Protein AF-A0A7X0EGM4-F1 (afdb_monomer)

Mean predicted aligned error: 14.32 Å

pLDDT: mean 76.27, std 19.51, range [39.81, 96.75]

Solvent-accessible surface area (backbone atoms only — not comparable to full-atom values): 5639 Å² total; per-residue (Å²): 141,80,85,80,81,86,80,82,84,81,83,78,82,91,75,76,80,75,77,66,84,63,77,79,65,73,75,79,68,59,45,75,42,64,55,96,90,38,68,36,27,39,33,33,81,39,102,86,30,25,31,29,39,46,69,28,84,62,30,47,89,47,43,75,40,71,25,79,38,70,68,54,46,45,52,53,43,52,48,38,53,55,54,55,59,71,74,77,114

Nearest PDB structures (foldseek):
  7cma-assembly1_C-2  TM=3.069E-01  e=2.344E+00  African swine fever virus Georgia 2007/1
  5oqi-assembly2_B  TM=3.746E-01  e=3.257E+00  Mus musculus

Radius of gyration: 24.14 Å; Cα contacts (8 Å, |Δi|>4): 109; chains: 1; bounding box: 60×68×32 Å

Structure (mmCIF, N/CA/C/O backbone):
data_AF-A0A7X0EGM4-F1
#
_entry.id   AF-A0A7X0EGM4-F1
#
loop_
_atom_site.group_PDB
_atom_site.id
_atom_site.type_symbol
_atom_site.label_atom_id
_atom_site.label_alt_id
_atom_site.label_comp_id
_atom_site.label_asym_id
_atom_site.label_entity_id
_atom_site.label_seq_id
_atom_site.pdbx_PDB_ins_code
_atom_site.Cartn_x
_atom_site.Cartn_y
_atom_site.Cartn_z
_atom_site.occupancy
_atom_site.B_iso_or_equiv
_atom_site.auth_seq_id
_atom_site.auth_comp_id
_atom_site.auth_asym_id
_atom_site.auth_atom_id
_atom_site.pdbx_PDB_model_num
ATOM 1 N N . MET A 1 1 ? 42.474 -57.527 3.957 1.00 48.41 1 MET A N 1
ATOM 2 C CA . MET A 1 1 ? 41.110 -56.958 3.958 1.00 48.41 1 MET A CA 1
ATOM 3 C C . MET A 1 1 ? 40.938 -56.212 5.272 1.00 48.41 1 MET A C 1
ATOM 5 O O . MET A 1 1 ? 40.672 -56.840 6.285 1.00 48.41 1 MET A O 1
ATOM 9 N N . GLY A 1 2 ? 41.258 -54.916 5.287 1.00 55.53 2 GLY A N 1
ATOM 10 C CA . GLY A 1 2 ? 41.219 -54.075 6.487 1.00 55.53 2 GLY A CA 1
ATOM 11 C C . GLY A 1 2 ? 40.029 -53.130 6.405 1.00 55.53 2 GLY A C 1
ATOM 12 O O . GLY A 1 2 ? 39.936 -52.349 5.461 1.00 55.53 2 GLY A O 1
ATOM 13 N N . GLN A 1 3 ? 39.104 -53.244 7.353 1.00 56.00 3 GLN A N 1
ATOM 14 C CA . GLN A 1 3 ? 37.948 -52.358 7.454 1.00 56.00 3 GLN A CA 1
ATOM 15 C C . GLN A 1 3 ? 38.418 -51.001 7.992 1.00 56.00 3 GLN A C 1
ATOM 17 O O . GLN A 1 3 ? 39.139 -50.950 8.988 1.00 56.00 3 GLN A O 1
ATOM 22 N N . ARG A 1 4 ? 38.068 -49.909 7.305 1.00 60.19 4 ARG A N 1
ATOM 23 C CA . ARG A 1 4 ? 38.417 -48.543 7.726 1.00 60.19 4 ARG A CA 1
ATOM 24 C C . ARG A 1 4 ? 37.412 -48.080 8.794 1.00 60.19 4 ARG A C 1
ATOM 26 O O . ARG A 1 4 ? 36.222 -48.337 8.611 1.00 60.19 4 ARG A O 1
ATOM 33 N N . PRO A 1 5 ? 37.843 -47.425 9.884 1.00 61.62 5 PRO A N 1
ATOM 34 C CA . PRO A 1 5 ? 36.928 -46.906 10.894 1.00 61.62 5 PRO A CA 1
ATOM 35 C C . PRO A 1 5 ? 36.165 -45.692 10.350 1.00 61.62 5 PRO A C 1
ATOM 37 O O . PRO A 1 5 ? 36.702 -44.896 9.582 1.00 61.62 5 PRO A O 1
ATOM 40 N N . ILE A 1 6 ? 34.898 -45.573 10.739 1.00 65.19 6 ILE A N 1
ATOM 41 C CA . ILE A 1 6 ? 34.039 -44.436 10.408 1.00 65.19 6 ILE A CA 1
ATOM 42 C C . ILE A 1 6 ? 34.436 -43.300 11.358 1.00 65.19 6 ILE A C 1
ATOM 44 O O . ILE A 1 6 ? 34.150 -43.362 12.553 1.00 65.19 6 ILE A O 1
ATOM 48 N N . GLU A 1 7 ? 35.141 -42.291 10.853 1.00 55.50 7 GLU A N 1
ATOM 49 C CA . GLU A 1 7 ? 35.474 -41.089 11.621 1.00 55.50 7 GLU A CA 1
ATOM 50 C C . GLU A 1 7 ? 34.247 -40.170 11.693 1.00 55.50 7 GLU A C 1
ATOM 52 O O . GLU A 1 7 ? 33.893 -39.496 10.724 1.00 55.50 7 GLU A O 1
ATOM 57 N N . PHE A 1 8 ? 33.583 -40.143 12.849 1.00 55.78 8 PHE A N 1
ATOM 58 C CA . PHE A 1 8 ? 32.565 -39.143 13.163 1.00 55.78 8 PHE A CA 1
ATOM 59 C C . PHE A 1 8 ? 33.258 -37.815 13.485 1.00 55.78 8 PHE A C 1
ATOM 61 O O . PHE A 1 8 ? 33.677 -37.580 14.617 1.00 55.78 8 PHE A O 1
ATOM 68 N N . HIS A 1 9 ? 33.380 -36.939 12.488 1.00 48.38 9 HIS A N 1
ATOM 69 C CA . HIS A 1 9 ? 33.788 -35.554 12.709 1.00 48.38 9 HIS A CA 1
ATOM 70 C C . HIS A 1 9 ? 32.617 -34.770 13.315 1.00 48.38 9 HIS A C 1
ATOM 72 O O . HIS A 1 9 ? 31.725 -34.299 12.610 1.00 48.38 9 HIS A O 1
ATOM 78 N N . ALA A 1 10 ? 32.615 -34.666 14.644 1.00 54.31 10 ALA A N 1
ATOM 79 C CA . ALA A 1 10 ? 31.837 -33.682 15.383 1.00 54.31 10 ALA A CA 1
ATOM 80 C C . ALA A 1 10 ? 32.698 -32.429 15.623 1.00 54.31 10 ALA A C 1
ATOM 82 O O . ALA A 1 10 ? 33.785 -32.521 16.190 1.00 54.31 10 ALA A O 1
ATOM 83 N N . GLY A 1 11 ? 32.177 -31.27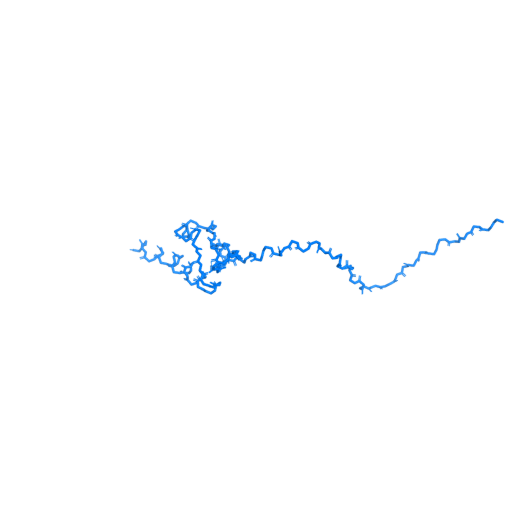1 15.208 1.00 44.41 11 GLY A N 1
ATOM 84 C CA . GLY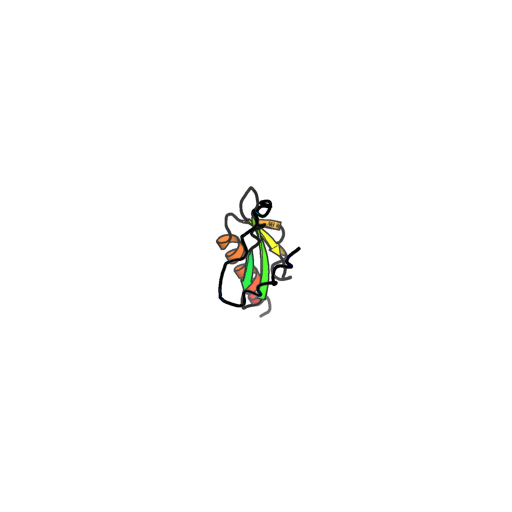 A 1 11 ? 32.777 -29.937 15.353 1.00 44.41 11 GLY A CA 1
ATOM 85 C C . GLY A 1 11 ? 33.013 -29.303 13.979 1.00 44.41 11 GLY A C 1
ATOM 86 O O . GLY A 1 11 ? 33.495 -29.965 13.074 1.00 44.41 11 GLY A O 1
ATOM 87 N N . ASP A 1 12 ? 32.684 -28.053 13.691 1.00 41.94 12 ASP A N 1
ATOM 88 C CA . ASP A 1 12 ? 32.198 -26.931 14.483 1.00 41.94 12 ASP A CA 1
ATOM 89 C C . ASP A 1 12 ? 31.647 -25.906 13.460 1.00 41.94 12 ASP A C 1
ATOM 91 O O . ASP A 1 12 ? 32.240 -25.715 12.404 1.00 41.94 12 ASP A O 1
ATOM 95 N N . ARG A 1 13 ? 30.491 -25.308 13.778 1.00 51.59 13 ARG A N 1
ATOM 96 C CA . ARG A 1 13 ? 29.980 -23.974 13.383 1.00 51.59 13 ARG A CA 1
ATOM 97 C C . ARG A 1 13 ? 29.993 -23.493 11.914 1.0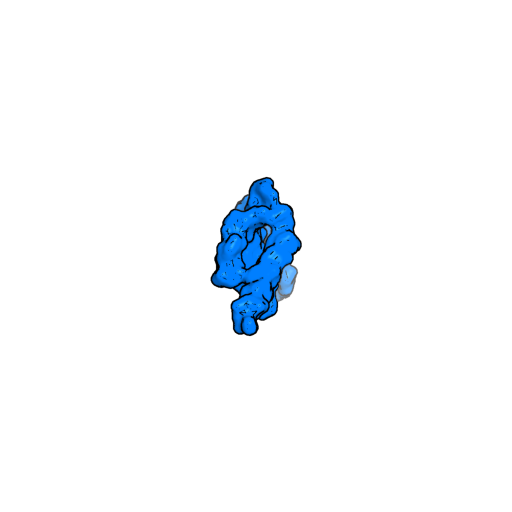0 51.59 13 ARG A C 1
ATOM 99 O O . ARG A 1 13 ? 31.012 -23.370 11.254 1.00 51.59 13 ARG A O 1
ATOM 106 N N . LEU A 1 14 ? 28.809 -23.004 11.516 1.00 54.31 14 LEU A N 1
ATOM 107 C CA . LEU A 1 14 ? 28.569 -21.936 10.531 1.00 54.31 14 LEU A CA 1
ATOM 108 C C . LEU A 1 14 ? 29.308 -22.057 9.186 1.00 54.31 14 LEU A C 1
ATOM 110 O O . LEU A 1 14 ? 30.159 -21.246 8.834 1.00 54.31 14 LEU A O 1
ATOM 114 N N . GLY A 1 15 ? 28.869 -23.007 8.367 1.00 39.81 15 GLY A N 1
ATOM 115 C CA . GLY A 1 15 ? 29.032 -22.938 6.918 1.00 39.81 15 GLY A CA 1
ATOM 116 C C . GLY A 1 15 ? 27.655 -22.821 6.286 1.00 39.81 15 GLY A C 1
ATOM 117 O O . GLY A 1 15 ? 26.916 -23.801 6.263 1.00 39.81 15 GLY A O 1
ATOM 118 N N . SER A 1 16 ? 27.296 -21.617 5.845 1.00 50.34 16 SER A N 1
ATOM 119 C CA . SER A 1 16 ? 26.070 -21.273 5.121 1.00 50.34 16 SER A CA 1
ATOM 120 C C . SER A 1 16 ? 25.615 -22.405 4.193 1.00 50.34 16 SER A C 1
ATOM 122 O O . SER A 1 16 ? 26.441 -22.875 3.403 1.00 50.34 16 SER A O 1
ATOM 124 N N . PRO A 1 17 ? 24.339 -22.846 4.212 1.00 47.72 17 PRO A N 1
ATOM 125 C CA . PRO A 1 17 ? 23.885 -23.758 3.180 1.00 47.72 17 PRO A CA 1
ATOM 126 C C . PRO A 1 17 ? 24.065 -23.032 1.852 1.00 47.72 17 PRO A C 1
ATOM 128 O O . PRO A 1 17 ? 23.492 -21.962 1.633 1.00 47.72 17 PRO A O 1
ATOM 131 N N . ALA A 1 18 ? 24.932 -23.597 1.013 1.00 50.44 18 ALA A N 1
ATOM 132 C CA . ALA A 1 18 ? 25.146 -23.188 -0.356 1.00 50.44 18 ALA A CA 1
ATOM 133 C C . ALA A 1 18 ? 23.783 -22.867 -0.970 1.00 50.44 18 ALA A C 1
ATOM 135 O O . ALA A 1 18 ? 22.932 -23.749 -1.123 1.00 50.44 18 ALA A O 1
ATOM 136 N N . ARG A 1 19 ? 23.565 -21.578 -1.252 1.00 52.84 19 ARG A N 1
ATOM 137 C CA . ARG A 1 19 ? 22.413 -21.101 -2.002 1.00 52.84 19 ARG A CA 1
ATOM 138 C C . ARG A 1 19 ? 22.514 -21.838 -3.331 1.00 52.84 19 ARG A C 1
ATOM 140 O O . ARG A 1 19 ? 23.356 -21.506 -4.163 1.00 52.84 19 ARG A O 1
ATOM 147 N N . ARG A 1 20 ? 21.721 -22.903 -3.498 1.00 50.91 20 ARG A N 1
ATOM 148 C CA . ARG A 1 20 ? 21.433 -23.458 -4.824 1.00 50.91 20 ARG A CA 1
ATOM 149 C C . ARG A 1 20 ? 21.146 -22.247 -5.719 1.00 50.91 20 ARG A C 1
ATOM 151 O O . ARG A 1 20 ? 20.495 -21.324 -5.215 1.00 50.91 20 ARG A O 1
ATOM 158 N N . PRO A 1 21 ? 21.602 -22.193 -6.982 1.00 47.50 21 PRO A N 1
ATOM 159 C CA . PRO A 1 21 ? 21.032 -21.227 -7.900 1.00 47.50 21 PRO A CA 1
ATOM 160 C C . PRO A 1 21 ? 19.560 -21.613 -7.990 1.00 47.50 21 PRO A C 1
ATOM 162 O O . PRO A 1 21 ? 19.192 -22.565 -8.676 1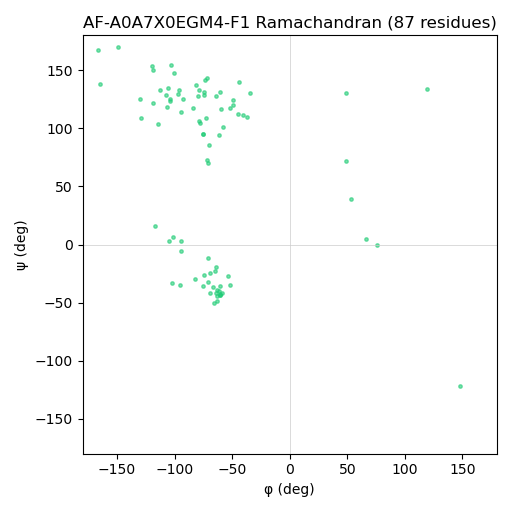.00 47.50 21 PRO A O 1
ATOM 165 N N . ALA A 1 22 ? 18.738 -20.964 -7.164 1.00 54.22 22 ALA A N 1
ATOM 166 C CA . ALA A 1 22 ? 17.310 -20.980 -7.314 1.00 54.22 22 ALA A CA 1
ATOM 167 C C . ALA A 1 22 ? 17.129 -20.580 -8.765 1.00 54.22 22 ALA A C 1
ATOM 169 O O . ALA A 1 22 ? 17.618 -19.523 -9.171 1.00 54.22 22 ALA A O 1
ATOM 170 N N . SER A 1 23 ? 16.553 -21.476 -9.561 1.00 42.56 23 SER A N 1
ATOM 171 C CA . SER A 1 23 ? 15.929 -21.113 -10.819 1.00 42.56 23 SER A CA 1
ATOM 172 C C . SER A 1 23 ? 15.272 -19.767 -10.559 1.00 42.56 23 SER A C 1
ATOM 174 O O . SER A 1 23 ? 14.403 -19.700 -9.690 1.00 42.56 23 SER A O 1
ATOM 176 N N . ALA A 1 24 ? 1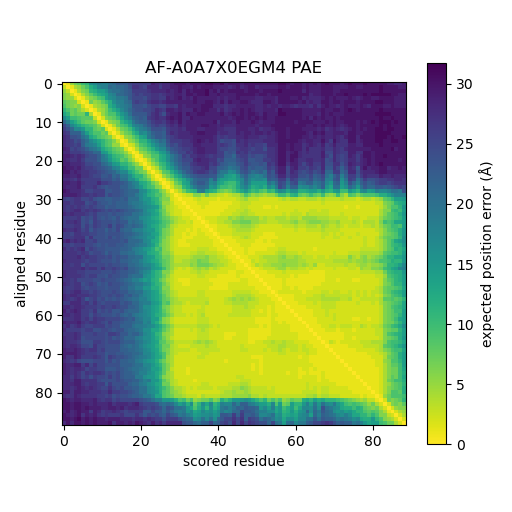5.813 -18.704 -11.157 1.00 53.50 24 ALA A N 1
ATOM 177 C CA . ALA A 1 24 ? 15.417 -17.335 -10.884 1.00 53.50 24 ALA A CA 1
ATOM 178 C C . ALA A 1 24 ? 14.028 -17.132 -11.487 1.00 53.50 24 ALA A C 1
ATOM 180 O O . ALA A 1 24 ? 13.854 -16.460 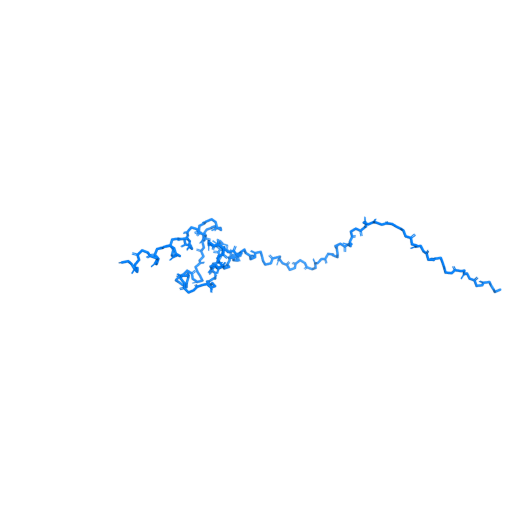-12.497 1.00 53.50 24 ALA A O 1
ATOM 181 N N . LEU A 1 25 ? 13.026 -17.774 -10.883 1.00 52.94 25 LEU A N 1
ATOM 182 C CA . LEU A 1 25 ? 11.717 -17.178 -10.785 1.00 52.94 25 LEU A CA 1
ATOM 183 C C . LEU A 1 25 ? 12.018 -15.774 -10.258 1.00 52.94 25 LEU A C 1
ATOM 185 O O . LEU A 1 25 ? 12.702 -15.684 -9.229 1.00 52.94 25 LEU A O 1
ATOM 189 N N . PRO A 1 26 ? 11.662 -14.705 -10.995 1.00 51.75 26 PRO A N 1
ATOM 190 C CA . PRO A 1 26 ? 11.777 -13.373 -10.432 1.00 51.75 26 PRO A CA 1
ATOM 191 C C . PRO A 1 26 ? 11.102 -13.471 -9.074 1.00 51.75 26 PRO A C 1
ATOM 193 O O . PRO A 1 26 ? 9.989 -13.994 -9.004 1.00 51.75 26 PRO A O 1
ATOM 196 N N . ASP A 1 27 ? 11.821 -13.105 -8.012 1.00 55.22 27 ASP A N 1
ATOM 197 C CA . ASP A 1 27 ? 11.218 -12.929 -6.698 1.00 55.22 27 ASP A CA 1
ATOM 198 C C . ASP A 1 27 ? 9.944 -12.130 -6.991 1.00 55.22 27 ASP A C 1
ATOM 200 O O . ASP A 1 27 ? 10.071 -11.038 -7.566 1.00 55.22 27 ASP A O 1
ATOM 204 N N . PRO A 1 28 ? 8.728 -12.691 -6.823 1.00 58.81 28 PRO A N 1
ATOM 205 C CA . PRO A 1 28 ? 7.538 -11.899 -7.032 1.00 58.81 28 PRO A CA 1
ATOM 206 C C . PRO A 1 28 ? 7.573 -10.949 -5.848 1.00 58.81 28 PRO A C 1
ATOM 208 O O . PRO A 1 28 ? 7.080 -11.297 -4.782 1.00 58.81 28 PRO A O 1
ATOM 211 N N . ALA A 1 29 ? 8.294 -9.833 -6.003 1.00 70.25 29 ALA A N 1
ATOM 212 C CA . ALA A 1 29 ? 8.635 -8.888 -4.957 1.00 70.25 29 ALA A CA 1
ATOM 213 C C . ALA A 1 29 ? 7.350 -8.146 -4.600 1.00 70.25 29 ALA A C 1
ATOM 215 O O . ALA A 1 29 ? 7.087 -7.027 -5.035 1.00 70.25 29 ALA A O 1
ATOM 216 N N . GLY A 1 30 ? 6.484 -8.886 -3.922 1.00 81.31 30 GLY A N 1
ATOM 217 C CA . GLY A 1 30 ? 5.222 -8.466 -3.389 1.00 81.31 30 GLY A CA 1
ATOM 218 C C . GLY A 1 30 ? 5.508 -7.816 -2.052 1.00 81.31 30 GLY A C 1
ATOM 219 O O . GLY A 1 30 ? 6.020 -8.474 -1.148 1.00 81.31 30 GLY A O 1
ATOM 220 N N . TYR A 1 31 ? 5.203 -6.534 -1.927 1.00 89.44 31 TYR A N 1
ATOM 221 C CA . TYR A 1 31 ? 5.355 -5.796 -0.681 1.00 89.44 31 TYR A CA 1
ATOM 222 C C . TYR A 1 31 ? 3.982 -5.596 -0.059 1.00 89.44 31 TYR A C 1
ATOM 224 O O . TYR A 1 31 ? 3.077 -5.073 -0.707 1.00 89.44 31 TYR A O 1
ATOM 232 N N . VAL A 1 32 ? 3.813 -6.009 1.194 1.00 92.75 32 VAL A N 1
ATOM 233 C CA . VAL A 1 32 ? 2.587 -5.727 1.944 1.00 92.75 32 VAL A CA 1
ATOM 234 C C . VAL A 1 32 ? 2.642 -4.282 2.439 1.00 92.75 32 VAL A C 1
ATOM 236 O O . VAL A 1 32 ? 3.661 -3.834 2.963 1.00 92.75 32 VAL A O 1
ATOM 239 N N . ILE A 1 33 ? 1.552 -3.546 2.245 1.00 93.25 33 ILE A N 1
ATOM 240 C CA . ILE A 1 33 ? 1.320 -2.238 2.847 1.00 93.25 33 ILE A CA 1
ATOM 241 C C . ILE A 1 33 ? 0.520 -2.459 4.128 1.00 93.25 33 ILE A C 1
ATOM 243 O O . ILE A 1 33 ? -0.638 -2.880 4.085 1.00 93.25 33 ILE A O 1
ATOM 247 N N . GLU A 1 34 ? 1.153 -2.147 5.255 1.00 94.12 34 GLU A N 1
ATOM 248 C CA . GLU A 1 34 ? 0.555 -2.168 6.589 1.00 94.12 34 GLU A CA 1
ATOM 249 C C . GLU A 1 34 ? 0.310 -0.729 7.066 1.00 94.12 34 GLU A C 1
ATOM 251 O O . GLU A 1 34 ? 1.177 0.140 6.919 1.00 94.12 34 GLU A O 1
ATOM 256 N N . ILE A 1 35 ? -0.872 -0.469 7.622 1.00 90.88 35 ILE A N 1
ATOM 257 C CA . ILE A 1 35 ? -1.285 0.825 8.175 1.00 90.88 35 ILE A CA 1
ATOM 258 C C . ILE A 1 35 ? -1.845 0.561 9.567 1.00 90.88 35 ILE A C 1
ATOM 260 O O . ILE A 1 35 ? -2.749 -0.251 9.706 1.00 90.88 35 ILE A O 1
ATOM 264 N N . ASP A 1 36 ? -1.311 1.236 10.588 1.00 89.44 36 ASP A N 1
ATOM 265 C CA . ASP A 1 36 ? -1.697 1.001 11.993 1.00 89.44 36 ASP A CA 1
ATOM 266 C C . ASP A 1 36 ? -1.581 -0.483 12.406 1.00 89.44 36 ASP A C 1
ATOM 268 O O . ASP A 1 36 ? -2.443 -1.027 13.080 1.00 89.44 36 ASP A O 1
ATOM 272 N N . GLU A 1 37 ? -0.529 -1.163 11.932 1.00 88.06 37 GLU A N 1
ATOM 273 C CA . GLU A 1 37 ? -0.306 -2.609 12.139 1.00 88.06 37 GLU A CA 1
ATOM 274 C C . GLU A 1 37 ? -1.341 -3.529 11.440 1.00 88.06 37 GLU A C 1
ATOM 276 O O . GLU A 1 37 ? -1.260 -4.751 11.560 1.00 88.06 37 GLU A O 1
ATOM 281 N N . GLU A 1 38 ? -2.276 -2.979 10.652 1.00 88.81 38 GLU A N 1
ATOM 282 C CA . GLU A 1 38 ? -3.251 -3.727 9.847 1.00 88.81 38 GLU A CA 1
ATOM 283 C C . GLU A 1 38 ? -2.773 -3.863 8.393 1.00 88.81 38 GLU A C 1
ATOM 285 O O . GLU A 1 38 ? -2.410 -2.882 7.741 1.00 88.81 38 GLU A O 1
ATOM 290 N N . ALA A 1 39 ? -2.776 -5.085 7.854 1.00 92.88 39 ALA A N 1
ATOM 291 C CA . ALA A 1 39 ? -2.429 -5.333 6.456 1.00 92.88 39 ALA A CA 1
ATOM 292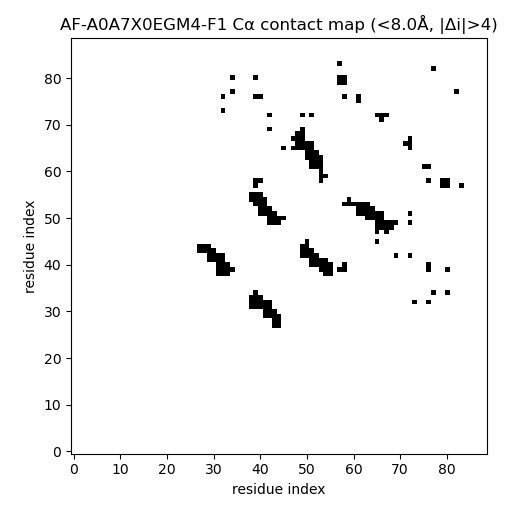 C C . ALA A 1 39 ? -3.554 -4.846 5.530 1.00 92.88 39 ALA A C 1
ATOM 294 O O . ALA A 1 39 ? -4.623 -5.450 5.453 1.00 92.88 39 ALA A O 1
ATOM 295 N N . VAL A 1 40 ? -3.299 -3.762 4.797 1.00 94.00 40 VAL A N 1
ATOM 296 C CA . VAL A 1 40 ? -4.312 -3.081 3.976 1.00 94.00 40 VAL A CA 1
ATOM 297 C C . VAL A 1 40 ? -4.274 -3.542 2.520 1.00 94.00 40 VAL A C 1
ATOM 299 O O . VAL A 1 40 ? -5.318 -3.661 1.869 1.00 94.00 40 VAL A O 1
ATOM 302 N N . GLY A 1 41 ? -3.087 -3.844 1.995 1.00 94.06 41 GLY A N 1
ATOM 303 C CA . GLY A 1 41 ? -2.944 -4.303 0.618 1.00 94.06 41 GLY A CA 1
ATOM 304 C C . GLY A 1 41 ? -1.586 -4.902 0.297 1.00 94.06 41 GLY A C 1
ATOM 305 O O . GLY A 1 41 ? -0.630 -4.772 1.055 1.00 94.06 41 GLY A O 1
ATOM 306 N N . LEU A 1 42 ? -1.508 -5.562 -0.852 1.00 94.38 42 LEU A N 1
ATOM 307 C CA . LEU A 1 42 ? -0.296 -6.128 -1.426 1.00 94.38 42 LEU A CA 1
ATOM 308 C C . LEU A 1 42 ? 0.049 -5.370 -2.704 1.00 94.38 42 LEU A C 1
ATOM 310 O O . LEU A 1 42 ? -0.799 -5.195 -3.572 1.00 94.38 42 LEU A O 1
ATOM 314 N N . VAL A 1 43 ? 1.305 -4.975 -2.853 1.00 93.88 43 VAL A N 1
ATOM 315 C CA . VAL A 1 43 ? 1.817 -4.349 -4.068 1.00 93.88 43 VAL A CA 1
ATOM 316 C C . VAL A 1 43 ? 2.708 -5.323 -4.801 1.00 93.88 43 VAL A C 1
ATOM 318 O O . VAL A 1 43 ? 3.639 -5.850 -4.206 1.00 93.88 43 VAL A O 1
ATOM 321 N N . THR A 1 44 ? 2.465 -5.523 -6.091 1.00 92.31 44 THR A N 1
ATOM 322 C CA . THR A 1 44 ? 3.330 -6.326 -6.959 1.00 92.31 44 THR A CA 1
ATOM 323 C C . THR A 1 44 ? 3.886 -5.489 -8.105 1.00 92.31 44 THR A C 1
ATOM 325 O O . THR A 1 44 ? 3.299 -4.484 -8.510 1.00 92.31 44 THR A O 1
ATOM 328 N N . ALA A 1 45 ? 5.044 -5.891 -8.629 1.00 89.19 45 ALA A N 1
ATOM 329 C CA . ALA A 1 45 ? 5.621 -5.246 -9.801 1.00 89.19 45 ALA A CA 1
ATOM 330 C C . ALA A 1 45 ? 4.708 -5.438 -11.025 1.00 89.19 45 ALA A C 1
ATOM 332 O O . ALA A 1 45 ? 4.346 -6.564 -11.371 1.00 89.19 45 ALA A O 1
ATOM 333 N N . HIS A 1 46 ? 4.379 -4.337 -11.698 1.00 88.31 46 HIS A N 1
ATOM 334 C CA . HIS A 1 46 ? 3.608 -4.297 -12.939 1.00 88.31 46 HIS A CA 1
ATOM 335 C C . HIS A 1 46 ? 4.472 -3.680 -14.056 1.00 88.31 46 HIS A C 1
ATOM 337 O O . HIS A 1 46 ? 5.306 -2.823 -13.765 1.00 88.31 46 HIS A O 1
ATOM 343 N N . PRO A 1 47 ? 4.294 -4.040 -15.344 1.00 87.12 47 PRO A N 1
ATOM 344 C CA . PRO A 1 47 ? 5.065 -3.447 -16.446 1.00 87.12 47 PRO A CA 1
ATOM 345 C C . PRO A 1 47 ? 5.035 -1.911 -16.501 1.00 87.12 47 PRO A C 1
ATOM 347 O O . PRO A 1 47 ? 5.966 -1.293 -17.006 1.00 87.12 47 PRO A O 1
ATOM 350 N N . GLU A 1 48 ? 3.967 -1.311 -15.976 1.00 89.25 48 GLU A N 1
ATOM 351 C CA . GLU A 1 48 ? 3.721 0.137 -15.973 1.00 89.25 48 GLU A CA 1
ATOM 352 C C . GLU A 1 48 ? 3.965 0.793 -14.599 1.00 89.25 48 GLU A C 1
ATOM 354 O O . GLU A 1 48 ? 3.735 1.990 -14.449 1.00 89.25 48 GLU A O 1
ATOM 359 N N . GLY A 1 49 ? 4.414 0.030 -13.592 1.00 90.94 49 GLY A N 1
ATOM 360 C CA . GLY A 1 49 ? 4.637 0.524 -12.231 1.00 90.94 49 GLY A CA 1
ATOM 361 C C . GLY A 1 49 ? 4.385 -0.542 -11.163 1.00 90.94 49 GLY A C 1
ATOM 362 O O . GLY A 1 49 ? 5.003 -1.604 -11.155 1.00 90.94 49 GLY A O 1
ATOM 363 N N . MET A 1 50 ? 3.469 -0.253 -10.244 1.00 92.38 50 MET A N 1
ATOM 364 C CA . MET A 1 50 ? 3.182 -1.038 -9.045 1.00 92.38 50 MET A CA 1
ATOM 365 C C . MET A 1 50 ? 1.682 -1.324 -8.942 1.00 92.38 50 MET A C 1
ATOM 367 O O . MET A 1 50 ? 0.899 -0.414 -8.678 1.00 92.38 50 MET A O 1
ATOM 371 N N . ALA A 1 51 ? 1.270 -2.573 -9.153 1.00 94.88 51 ALA A N 1
ATOM 372 C CA . ALA A 1 51 ? -0.129 -2.981 -9.039 1.00 94.88 51 ALA A CA 1
ATOM 373 C C . ALA A 1 51 ? -0.506 -3.196 -7.571 1.00 94.88 51 ALA A C 1
ATOM 375 O O . ALA A 1 51 ? 0.169 -3.945 -6.864 1.00 94.88 51 ALA A O 1
ATOM 376 N N . PHE A 1 52 ? -1.584 -2.556 -7.122 1.00 95.75 52 PHE A N 1
ATOM 377 C CA . PHE A 1 52 ? -2.126 -2.707 -5.777 1.00 95.75 52 PHE A CA 1
ATOM 378 C C . PHE A 1 52 ? -3.260 -3.735 -5.761 1.00 95.75 52 PHE A C 1
ATOM 380 O O . PHE A 1 52 ? -4.181 -3.680 -6.572 1.00 95.75 52 PHE A O 1
ATOM 387 N N . HIS A 1 53 ? -3.217 -4.643 -4.795 1.00 95.56 53 HIS A N 1
ATOM 388 C CA . HIS A 1 53 ? -4.262 -5.616 -4.512 1.00 95.56 53 HIS A CA 1
ATOM 389 C C . HIS A 1 53 ? -4.781 -5.380 -3.102 1.00 95.56 53 HIS A C 1
ATOM 391 O O . HIS A 1 53 ? -4.014 -5.418 -2.136 1.00 95.56 53 HIS A O 1
ATOM 397 N N . ALA A 1 54 ? -6.076 -5.117 -2.975 1.00 95.19 54 ALA A N 1
ATOM 398 C CA . ALA A 1 54 ? -6.668 -4.832 -1.679 1.00 95.19 54 ALA A CA 1
ATOM 399 C C . ALA A 1 54 ? -6.800 -6.119 -0.858 1.00 95.19 54 ALA A C 1
ATOM 401 O O . ALA A 1 54 ? -7.329 -7.123 -1.336 1.00 95.19 54 ALA A O 1
ATOM 402 N N . VAL A 1 55 ? -6.345 -6.072 0.393 1.00 93.81 55 VAL A N 1
ATOM 403 C CA . VAL A 1 55 ? -6.561 -7.142 1.379 1.00 93.81 55 VAL A CA 1
ATOM 404 C C . VAL A 1 55 ? -7.668 -6.736 2.354 1.00 93.81 55 VAL A C 1
ATOM 406 O O . VAL A 1 55 ? -8.462 -7.580 2.762 1.00 93.81 55 VAL A O 1
ATOM 409 N N . ASP A 1 56 ? -7.772 -5.438 2.657 1.00 91.25 56 ASP A N 1
ATOM 410 C CA . ASP A 1 56 ? -8.818 -4.875 3.509 1.00 91.25 56 ASP A CA 1
ATOM 411 C C . ASP A 1 56 ? -9.965 -4.213 2.713 1.00 91.25 56 ASP A C 1
ATOM 413 O O . ASP A 1 56 ? -9.766 -3.590 1.663 1.00 91.25 56 ASP A O 1
ATOM 417 N N . MET A 1 57 ? -11.192 -4.282 3.249 1.00 89.38 57 MET A N 1
ATOM 418 C CA . MET A 1 57 ? -12.397 -3.727 2.610 1.00 89.38 57 MET A CA 1
ATOM 419 C C . MET A 1 57 ? -12.376 -2.196 2.469 1.00 89.38 57 MET A C 1
ATOM 421 O O . MET A 1 57 ? -13.108 -1.637 1.644 1.00 89.38 57 MET A O 1
ATOM 425 N N . ARG A 1 58 ? -11.593 -1.479 3.283 1.00 88.69 58 ARG A N 1
ATOM 426 C CA . ARG A 1 58 ? -11.437 -0.018 3.184 1.00 88.69 58 ARG A CA 1
ATOM 427 C C . ARG A 1 58 ? -10.639 0.366 1.942 1.00 88.69 58 ARG A C 1
ATOM 429 O O . ARG A 1 58 ? -10.939 1.391 1.335 1.00 88.69 58 ARG A O 1
A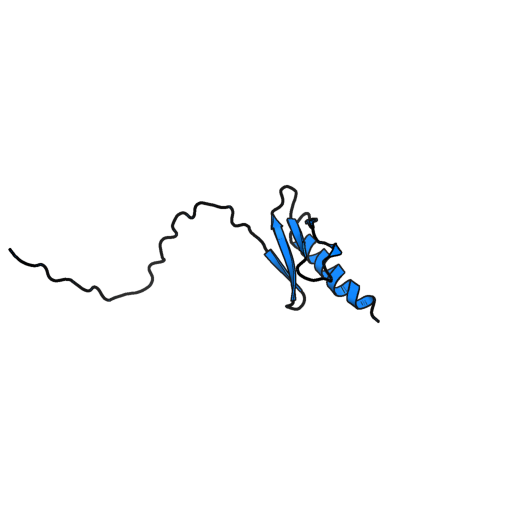TOM 436 N N . ALA A 1 59 ? -9.695 -0.482 1.533 1.00 92.00 59 ALA A N 1
ATOM 437 C CA . ALA A 1 59 ? -8.859 -0.283 0.354 1.00 92.00 59 ALA A CA 1
ATOM 438 C C . ALA A 1 59 ? -9.394 -0.957 -0.915 1.00 92.00 59 ALA A C 1
ATOM 440 O O . ALA A 1 59 ? -8.766 -0.840 -1.962 1.00 92.00 59 ALA A O 1
ATOM 441 N N . GLN A 1 60 ? -10.572 -1.592 -0.865 1.00 93.25 60 GLN A N 1
ATOM 442 C CA . GLN A 1 60 ? -11.190 -2.266 -2.016 1.00 93.25 60 GLN A CA 1
ATOM 443 C C . GLN A 1 60 ? -11.282 -1.370 -3.263 1.00 93.25 60 GLN A C 1
ATOM 445 O O . GLN A 1 60 ? -11.117 -1.849 -4.378 1.00 93.25 60 GLN A O 1
ATOM 450 N N . SER A 1 61 ? -11.501 -0.062 -3.088 1.00 93.56 61 SER A N 1
ATOM 451 C CA . SER A 1 61 ? -11.554 0.896 -4.201 1.00 93.56 61 SER A CA 1
ATOM 452 C C . SER A 1 61 ? -10.227 1.041 -4.958 1.00 93.56 61 SER A C 1
ATOM 454 O O . SER A 1 61 ? -10.233 1.547 -6.077 1.00 93.56 61 SER A O 1
ATOM 456 N N . LEU A 1 62 ? -9.103 0.640 -4.355 1.00 94.31 62 LEU A N 1
ATOM 457 C CA . LEU A 1 62 ? -7.757 0.683 -4.934 1.00 94.31 62 LEU A CA 1
ATOM 458 C C . LEU A 1 62 ? -7.339 -0.638 -5.591 1.00 94.31 62 LEU A C 1
ATOM 460 O O . LEU A 1 62 ? -6.269 -0.697 -6.193 1.00 94.31 62 LEU A O 1
ATOM 464 N N . ASP A 1 63 ? -8.155 -1.687 -5.479 1.00 95.75 63 ASP A N 1
ATOM 465 C CA . ASP A 1 63 ? -7.833 -2.996 -6.042 1.00 95.75 63 ASP A CA 1
ATOM 466 C C . ASP A 1 63 ? -7.651 -2.931 -7.567 1.00 95.75 63 ASP A C 1
ATOM 468 O O . ASP A 1 63 ? -8.463 -2.347 -8.287 1.00 95.75 63 ASP A O 1
ATOM 472 N N . GLY A 1 64 ? -6.551 -3.505 -8.052 1.00 93.62 64 GLY A N 1
ATOM 473 C CA . GLY A 1 64 ? -6.182 -3.531 -9.465 1.00 93.62 64 GLY A CA 1
ATOM 474 C C . GLY A 1 64 ? -5.634 -2.211 -10.012 1.00 93.62 64 GLY A C 1
ATOM 475 O O . GLY A 1 64 ? -5.282 -2.152 -11.190 1.00 93.62 64 GLY A O 1
ATOM 476 N N . GLN A 1 65 ? -5.534 -1.153 -9.199 1.00 96.75 65 GLN A N 1
ATOM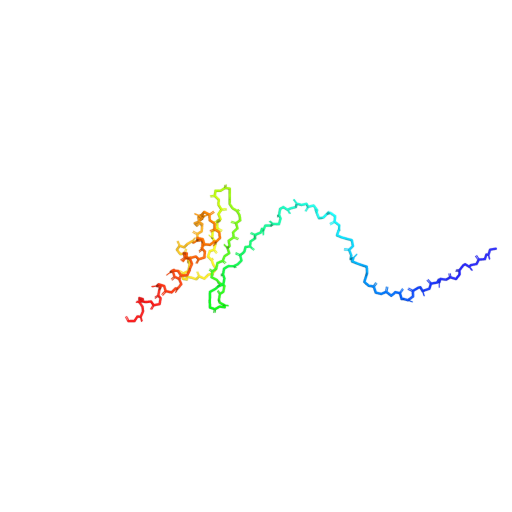 477 C CA . GLN A 1 65 ? -4.933 0.104 -9.641 1.00 96.75 65 GLN A CA 1
ATOM 478 C C . GLN A 1 65 ? -3.411 -0.019 -9.741 1.00 96.75 65 GLN A C 1
ATOM 480 O O . GLN A 1 65 ? -2.762 -0.636 -8.894 1.00 96.75 65 GLN A O 1
ATOM 485 N N . VAL A 1 66 ? -2.837 0.604 -10.772 1.00 96.06 66 VAL A N 1
ATOM 486 C CA . VAL A 1 66 ? -1.387 0.668 -10.980 1.00 96.06 66 VAL A CA 1
ATOM 487 C C . VAL A 1 66 ? -0.892 2.054 -10.592 1.00 96.06 66 VAL A C 1
ATOM 489 O O . VAL A 1 66 ? -1.345 3.067 -11.122 1.00 96.06 66 VAL A O 1
ATOM 492 N N . PHE A 1 67 ? 0.055 2.086 -9.666 1.00 94.38 67 PHE A N 1
ATOM 493 C CA . PHE A 1 67 ? 0.716 3.288 -9.185 1.00 94.38 67 PHE A CA 1
ATOM 494 C C . PHE A 1 67 ? 2.110 3.405 -9.786 1.00 94.38 67 PHE A C 1
ATOM 496 O O . PHE A 1 67 ? 2.736 2.405 -10.120 1.00 94.38 67 PHE A O 1
ATOM 503 N N . VAL A 1 68 ? 2.618 4.631 -9.883 1.00 93.00 68 VAL A N 1
ATOM 504 C CA . VAL A 1 68 ? 3.972 4.892 -10.393 1.00 93.00 68 VAL A CA 1
ATOM 505 C C . VAL A 1 68 ? 5.050 4.232 -9.520 1.00 93.00 68 VAL A C 1
ATOM 507 O O . VAL A 1 68 ? 5.971 3.618 -10.049 1.00 93.00 68 VAL A O 1
ATOM 510 N N . ASP A 1 69 ? 4.881 4.256 -8.193 1.00 89.31 69 ASP A N 1
ATOM 511 C CA . ASP A 1 69 ? 5.811 3.657 -7.233 1.00 89.31 69 ASP A CA 1
ATOM 512 C C . ASP A 1 69 ? 5.088 3.151 -5.971 1.00 89.31 69 ASP A C 1
ATOM 514 O O . ASP A 1 69 ? 3.933 3.491 -5.701 1.00 89.31 69 ASP A O 1
ATOM 518 N N . MET A 1 70 ? 5.813 2.402 -5.129 1.00 86.75 70 MET A N 1
ATOM 519 C CA . MET A 1 70 ? 5.302 1.889 -3.849 1.00 86.75 70 MET A CA 1
ATOM 520 C C . MET A 1 70 ? 4.872 3.010 -2.889 1.00 86.75 70 MET A C 1
ATOM 522 O O . MET A 1 70 ? 3.860 2.878 -2.204 1.00 86.75 70 MET A O 1
ATOM 526 N N . ALA A 1 71 ? 5.583 4.142 -2.883 1.00 91.44 71 ALA A N 1
ATOM 527 C CA . ALA A 1 71 ? 5.222 5.295 -2.058 1.00 91.44 71 ALA A CA 1
ATOM 528 C C . ALA A 1 71 ? 3.855 5.888 -2.448 1.00 91.44 71 ALA A C 1
ATOM 530 O O . ALA A 1 71 ? 3.070 6.245 -1.573 1.00 91.44 71 ALA A O 1
ATOM 531 N N . ALA A 1 72 ? 3.545 5.943 -3.749 1.00 93.19 72 ALA A N 1
ATOM 532 C CA . ALA A 1 72 ? 2.256 6.425 -4.241 1.00 93.19 72 ALA A CA 1
ATOM 533 C C . ALA A 1 72 ? 1.112 5.459 -3.890 1.00 93.19 72 ALA A C 1
ATOM 535 O O . ALA A 1 72 ? 0.056 5.901 -3.438 1.00 93.19 72 ALA A O 1
ATOM 536 N N . ALA A 1 73 ? 1.346 4.149 -4.024 1.00 93.06 73 ALA A N 1
ATOM 537 C CA . ALA A 1 73 ? 0.388 3.122 -3.614 1.00 93.06 73 ALA A CA 1
ATOM 538 C C . ALA A 1 73 ? 0.081 3.194 -2.107 1.00 93.06 73 ALA A C 1
ATOM 540 O O . ALA A 1 73 ? -1.079 3.141 -1.699 1.00 93.06 73 ALA A O 1
ATOM 541 N N . ARG A 1 74 ? 1.115 3.387 -1.276 1.00 91.88 74 ARG A N 1
ATOM 542 C CA . ARG A 1 74 ? 0.968 3.570 0.172 1.00 91.88 74 ARG A CA 1
ATOM 543 C C . ARG A 1 74 ? 0.181 4.828 0.519 1.00 91.88 74 ARG A C 1
ATOM 545 O O . ARG A 1 74 ? -0.768 4.732 1.288 1.00 91.88 74 ARG A O 1
ATOM 552 N N . ALA A 1 75 ? 0.525 5.971 -0.070 1.00 93.88 75 ALA A N 1
ATOM 553 C CA . ALA A 1 75 ? -0.185 7.219 0.194 1.00 93.88 75 ALA A CA 1
ATOM 554 C C . ALA A 1 75 ? -1.679 7.104 -0.156 1.00 93.88 75 ALA A C 1
ATOM 556 O O . ALA A 1 75 ? -2.534 7.539 0.613 1.00 93.88 75 ALA A O 1
ATOM 557 N N . ALA A 1 76 ? -2.011 6.461 -1.281 1.00 93.25 76 ALA A N 1
ATOM 558 C CA . ALA A 1 76 ? -3.399 6.200 -1.651 1.00 93.25 76 ALA A CA 1
ATOM 559 C C . ALA A 1 76 ? -4.107 5.288 -0.634 1.00 93.25 76 ALA A C 1
ATOM 561 O O . ALA A 1 76 ? -5.231 5.590 -0.227 1.00 93.25 76 ALA A O 1
ATOM 562 N N . ALA A 1 77 ? -3.443 4.217 -0.185 1.00 92.38 77 ALA A N 1
ATOM 563 C CA . ALA A 1 77 ? -3.956 3.321 0.849 1.00 92.38 77 ALA A CA 1
ATOM 564 C C . ALA A 1 77 ? -4.204 4.058 2.180 1.00 92.38 77 ALA A C 1
ATOM 566 O O . ALA A 1 77 ? -5.270 3.906 2.772 1.00 92.38 77 ALA A O 1
ATOM 567 N N . GLU A 1 78 ? -3.283 4.925 2.610 1.00 93.00 78 GLU A N 1
ATOM 568 C CA . GLU A 1 78 ? -3.429 5.776 3.801 1.00 93.00 78 GLU A CA 1
ATOM 569 C C . GLU A 1 78 ? -4.634 6.719 3.674 1.00 93.00 78 GLU A C 1
ATOM 571 O O . GLU A 1 78 ? -5.441 6.827 4.600 1.00 93.00 78 GLU A O 1
ATOM 576 N N . MET A 1 79 ? -4.833 7.337 2.506 1.00 91.19 79 MET A N 1
ATOM 577 C CA . MET A 1 79 ? -5.977 8.222 2.271 1.00 91.19 79 MET A CA 1
ATOM 578 C C . MET A 1 79 ? -7.322 7.496 2.335 1.00 91.19 79 MET A C 1
ATOM 580 O O . MET A 1 79 ? -8.262 8.035 2.914 1.00 91.19 79 MET A O 1
ATOM 584 N N . VAL A 1 80 ? -7.453 6.292 1.769 1.00 89.75 80 VAL A N 1
ATOM 585 C CA . VAL A 1 80 ? -8.726 5.544 1.827 1.00 89.75 80 VAL A CA 1
ATOM 586 C C . VAL A 1 80 ? -8.969 4.931 3.205 1.00 89.75 80 VAL A C 1
ATOM 588 O O . VAL A 1 80 ? -10.109 4.920 3.678 1.00 89.75 80 VAL A O 1
ATOM 591 N N . PHE A 1 81 ? -7.905 4.480 3.872 1.00 87.06 81 PHE A N 1
ATOM 592 C CA . PHE A 1 81 ? -7.971 3.873 5.195 1.00 87.06 81 PHE A CA 1
ATOM 593 C C . PHE A 1 81 ? -8.421 4.887 6.253 1.00 87.06 81 PHE A C 1
ATOM 595 O O . PHE A 1 81 ? -9.402 4.648 6.957 1.00 87.06 81 PHE A O 1
ATOM 602 N N . TYR A 1 82 ? -7.786 6.063 6.301 1.00 85.50 82 TYR A N 1
ATOM 603 C CA . TYR A 1 82 ? -8.158 7.132 7.234 1.00 85.50 82 TYR A CA 1
ATOM 604 C C . TYR A 1 82 ? -9.337 7.986 6.739 1.00 85.50 82 TYR A C 1
ATOM 606 O O . TYR A 1 82 ? -10.135 8.472 7.540 1.00 85.50 82 TYR A O 1
ATOM 614 N N . GLY A 1 83 ? -9.510 8.142 5.424 1.00 74.38 83 GLY A N 1
ATOM 615 C CA . GLY A 1 83 ? -10.590 8.937 4.831 1.00 74.38 83 GLY A CA 1
ATOM 616 C C . GLY A 1 83 ? -11.986 8.333 5.007 1.00 74.38 83 GLY A C 1
ATOM 617 O O . GLY A 1 83 ? -12.973 9.072 5.024 1.00 74.38 83 GLY A O 1
ATOM 618 N N . ARG A 1 84 ? -12.107 7.008 5.198 1.00 59.09 84 ARG A N 1
ATOM 619 C CA . ARG A 1 84 ? -13.383 6.381 5.598 1.00 59.09 84 ARG A CA 1
ATOM 620 C C . ARG A 1 84 ? -13.718 6.646 7.073 1.00 59.09 84 ARG A C 1
ATOM 622 O O . ARG A 1 84 ? -14.898 6.698 7.409 1.00 59.09 84 ARG A O 1
ATOM 629 N N . LEU A 1 85 ? -12.719 6.879 7.931 1.00 54.47 85 LEU A N 1
ATOM 630 C CA . LEU A 1 85 ? -12.930 7.201 9.349 1.00 54.47 85 LEU A CA 1
ATOM 631 C C . LEU A 1 85 ? -13.625 8.565 9.525 1.00 54.47 85 LEU A C 1
ATOM 633 O O . LEU A 1 85 ? -14.498 8.713 10.373 1.00 54.47 85 LEU A O 1
ATOM 637 N N . ALA A 1 86 ? -13.303 9.539 8.666 1.00 53.56 86 ALA A N 1
ATOM 638 C CA . ALA A 1 86 ? -13.894 10.882 8.693 1.00 53.56 86 ALA A CA 1
ATOM 639 C C . ALA A 1 86 ? -15.368 10.943 8.234 1.00 53.56 86 ALA A C 1
ATOM 641 O O . ALA A 1 86 ? -16.019 11.965 8.418 1.00 53.56 86 ALA A O 1
ATOM 642 N N . GLN A 1 87 ? -15.901 9.871 7.636 1.00 52.72 87 GLN A N 1
ATOM 643 C CA . GLN A 1 87 ? -17.283 9.795 7.136 1.00 52.72 87 GLN A CA 1
ATOM 644 C C . GLN A 1 87 ? -18.226 9.018 8.076 1.00 52.72 87 GLN A C 1
ATOM 646 O O . GLN A 1 87 ? -19.371 8.763 7.711 1.00 52.72 87 GLN A O 1
ATOM 651 N N . GLN A 1 88 ? -17.754 8.619 9.264 1.00 50.50 88 GLN A N 1
ATOM 652 C CA . GLN A 1 88 ? -18.559 7.941 10.294 1.00 50.50 88 GLN A CA 1
ATOM 653 C C . GLN A 1 88 ? -18.685 8.750 11.600 1.00 50.50 88 GLN A C 1
ATOM 655 O O . GLN A 1 88 ? -19.059 8.185 12.628 1.00 50.50 88 GLN A O 1
ATOM 660 N N . GLY A 1 89 ? -18.364 10.048 11.564 1.00 46.09 89 GLY A N 1
ATOM 661 C CA . GLY A 1 89 ? -18.548 10.994 12.673 1.00 46.09 89 GLY A CA 1
ATOM 662 C C . GLY A 1 89 ? -19.800 11.842 12.517 1.00 46.09 89 GLY A C 1
ATOM 663 O O . GLY A 1 89 ? -20.076 12.257 11.370 1.00 46.09 89 GLY A O 1
#

Foldseek 3Di:
DDDDDDDDDDDDDDDPDPPDPPPCPPPQPWDFQADPNHGAWIWGDDPQAIATDGPDPLCNVRHRPHDNYPVRVNVSSVCSVVVVVVVVD

Sequence (89 aa):
MGQRPIEFHAGDRLGSPARRPASALPDPAGYVIEIDEEAVGLVTAHPEGMAFHAVDMRAQSLDGQVFVDMAAARAAAEMVFYGRLAQQG

Secondary structure (DSSP, 8-state):
--PPP-------------------------EEEEETTEEEEEEEEETTEEEEEE-STTSGGGTTPEESSHHHHHHHHHHHHHHTGGG--

Organism: NCBI:txid765888